Protein AF-A0A8C5WW15-F1 (afdb_monomer)

InterPro domains:
  IPR008197 WAP-type 'four-disulfide core' domain [PF00095] (28-71)
  IPR008197 WAP-type 'four-disulfide core' domain [PR00003] (25-34)
  IPR008197 WAP-type 'four-disulfide core' domain [PR00003] (46-53)
  IPR008197 WAP-type 'four-disulfide core' domain [PR00003] (53-62)
  IPR008197 WAP-type 'four-disulfide core' domain [PR00003] (63-71)
  IPR008197 WAP-type 'four-disulfide core' domain [PS51390] (25-72)
  IPR008197 WAP-type 'four-disulfide core' domain [SM00217] (28-72)
  IPR036645 Elafin-like superfamily [G3DSA:4.10.75.10] (21-72)
  IPR036645 Elafin-like superfamily [SSF57256] (26-71)

Structure (mmCIF, N/CA/C/O backbone):
data_AF-A0A8C5WW15-F1
#
_entry.id   AF-A0A8C5WW15-F1
#
loop_
_atom_site.group_PDB
_atom_site.id
_atom_site.type_symbol
_atom_site.label_atom_id
_atom_site.label_alt_id
_atom_site.label_comp_id
_atom_site.label_asym_id
_atom_site.label_entity_id
_atom_site.label_seq_id
_atom_site.pdbx_PDB_ins_code
_atom_site.Cartn_x
_atom_site.Cartn_y
_atom_site.Cartn_z
_atom_site.occupancy
_atom_site.B_iso_or_equiv
_atom_site.auth_seq_id
_atom_site.auth_comp_id
_atom_site.auth_asym_id
_atom_site.auth_atom_id
_atom_site.pdbx_PDB_model_num
ATOM 1 N N . LEU A 1 1 ? 29.038 -13.658 57.189 1.00 36.75 1 LEU A N 1
ATOM 2 C CA . LEU A 1 1 ? 30.427 -13.277 56.850 1.00 36.75 1 LEU A CA 1
ATOM 3 C C . LEU A 1 1 ? 30.377 -11.918 56.125 1.00 36.75 1 LEU A C 1
ATOM 5 O O . LEU A 1 1 ? 29.884 -11.909 55.013 1.00 36.75 1 LEU A O 1
ATOM 9 N N . LYS A 1 2 ? 30.802 -10.825 56.804 1.00 33.16 2 LYS A N 1
ATOM 10 C CA . LYS A 1 2 ? 30.971 -9.386 56.395 1.00 33.16 2 LYS A CA 1
ATOM 11 C C . LYS A 1 2 ? 29.762 -8.634 55.765 1.00 33.16 2 LYS A C 1
ATOM 13 O O . LYS A 1 2 ? 29.236 -9.072 54.760 1.00 33.16 2 LYS A O 1
ATOM 18 N N . ARG A 1 3 ? 29.144 -7.629 56.433 1.00 38.84 3 ARG A N 1
ATOM 19 C CA . ARG A 1 3 ? 29.477 -6.167 56.588 1.00 38.84 3 ARG A CA 1
ATOM 20 C C . ARG 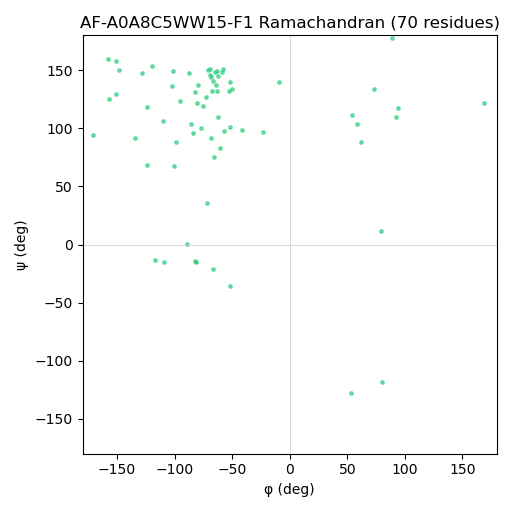A 1 3 ? 29.566 -5.434 55.228 1.00 38.84 3 ARG A C 1
ATOM 22 O O . ARG A 1 3 ? 30.423 -5.816 54.449 1.00 38.84 3 ARG A O 1
ATOM 29 N N . LYS A 1 4 ? 28.568 -4.630 54.812 1.00 45.31 4 LYS A N 1
ATOM 30 C CA . LYS A 1 4 ? 28.240 -3.196 55.083 1.00 45.31 4 LYS A CA 1
ATOM 31 C C . LYS A 1 4 ? 29.182 -2.197 54.371 1.00 45.31 4 LYS A C 1
ATOM 33 O O . LYS A 1 4 ? 30.390 -2.369 54.437 1.00 45.31 4 LYS A O 1
ATOM 38 N N . ASP A 1 5 ? 28.549 -1.187 53.758 1.00 48.06 5 ASP A N 1
ATOM 39 C CA . ASP A 1 5 ? 29.063 0.086 53.206 1.00 48.06 5 ASP A CA 1
ATOM 40 C C . ASP A 1 5 ? 29.471 0.104 51.713 1.00 48.06 5 ASP A C 1
ATOM 42 O O . ASP A 1 5 ? 30.486 -0.455 51.313 1.00 48.06 5 ASP A O 1
ATOM 46 N N . GLY A 1 6 ? 28.686 0.804 50.878 1.00 39.72 6 GLY A N 1
ATOM 47 C CA . GLY A 1 6 ? 29.057 1.114 49.491 1.00 39.72 6 GLY A CA 1
ATOM 48 C C . GLY A 1 6 ? 27.906 1.685 48.656 1.00 39.72 6 GLY A C 1
ATOM 49 O O . GLY A 1 6 ? 26.858 1.069 48.536 1.00 39.72 6 GLY A O 1
ATOM 50 N N . ILE A 1 7 ? 28.108 2.880 48.116 1.00 50.97 7 ILE A N 1
ATOM 51 C CA . ILE A 1 7 ? 27.154 3.793 47.471 1.00 50.97 7 ILE A CA 1
ATOM 52 C C . ILE A 1 7 ? 26.397 3.237 46.229 1.00 50.97 7 ILE A C 1
ATOM 54 O O . ILE A 1 7 ? 26.933 2.467 45.442 1.00 50.97 7 ILE A O 1
ATOM 58 N N . SER A 1 8 ? 25.157 3.727 46.080 1.00 48.78 8 SER A N 1
ATOM 59 C CA . SER A 1 8 ? 24.275 3.894 44.901 1.00 48.78 8 SER A CA 1
ATOM 60 C C . SER A 1 8 ? 24.826 3.663 43.479 1.00 48.78 8 SER A C 1
ATOM 62 O O . SER A 1 8 ? 25.873 4.202 43.133 1.00 48.78 8 SER A O 1
ATOM 64 N N . LEU A 1 9 ? 24.009 3.018 42.627 1.00 42.59 9 LEU A N 1
ATOM 65 C CA . LEU A 1 9 ? 23.423 3.588 41.392 1.00 42.59 9 LEU A CA 1
ATOM 66 C C . LEU A 1 9 ? 22.372 2.607 40.831 1.00 42.59 9 LEU A C 1
ATOM 68 O O . LEU A 1 9 ? 22.687 1.662 40.113 1.00 42.59 9 LEU A O 1
ATOM 72 N N . ALA A 1 10 ? 21.106 2.818 41.188 1.00 51.03 10 ALA A N 1
ATOM 73 C CA . ALA A 1 10 ? 19.981 2.140 40.551 1.00 51.03 10 ALA A CA 1
ATOM 74 C C . ALA A 1 10 ? 19.766 2.707 39.143 1.00 51.03 10 ALA A C 1
ATOM 76 O O . ALA A 1 10 ? 19.564 3.911 39.051 1.00 51.03 10 ALA A O 1
ATOM 77 N N . LEU A 1 11 ? 19.724 1.873 38.095 1.00 45.25 11 LEU A N 1
ATOM 78 C CA . LEU A 1 11 ? 18.963 2.139 36.865 1.00 45.25 11 LEU A CA 1
ATOM 79 C C . LEU A 1 11 ? 18.622 0.840 36.113 1.00 45.25 11 LEU A C 1
ATOM 81 O O . LEU A 1 11 ? 19.513 0.113 35.688 1.00 45.25 11 LEU A O 1
ATOM 85 N N . GLY A 1 12 ? 17.324 0.658 35.850 1.00 51.88 12 GLY A N 1
ATOM 86 C CA . GLY A 1 12 ? 16.808 -0.028 34.659 1.00 51.88 12 GLY A CA 1
ATOM 87 C C . GLY A 1 12 ? 16.512 -1.519 34.849 1.00 51.88 12 GLY A C 1
ATOM 88 O O . GLY A 1 12 ? 17.417 -2.303 35.068 1.00 51.88 12 GLY A O 1
ATOM 89 N N . VAL A 1 13 ? 15.286 -2.020 34.727 1.00 44.03 13 VA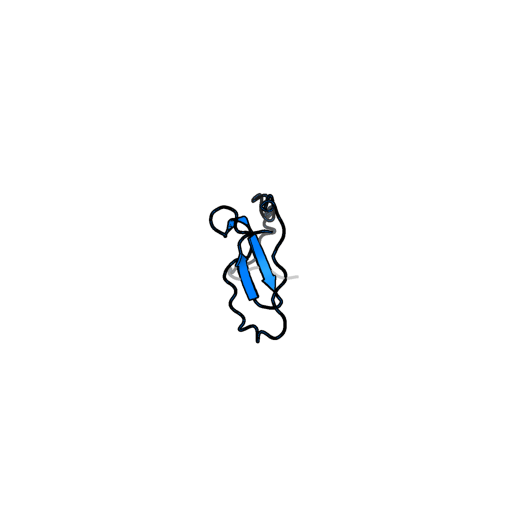L A N 1
ATOM 90 C CA . VAL A 1 13 ? 14.096 -1.496 34.049 1.00 44.03 13 VAL A CA 1
ATOM 91 C C . VAL A 1 13 ? 12.876 -2.043 34.790 1.00 44.03 13 VAL A C 1
ATOM 93 O O . VAL A 1 13 ? 12.781 -3.238 35.058 1.00 44.03 13 VAL A O 1
ATOM 96 N N . GLN A 1 14 ? 11.962 -1.144 35.145 1.00 50.50 14 GLN A N 1
ATOM 97 C CA . GLN A 1 14 ? 10.640 -1.473 35.665 1.00 50.50 14 GLN A CA 1
ATOM 98 C C . GLN A 1 14 ? 9.945 -2.446 34.704 1.00 50.50 14 GLN A C 1
ATOM 100 O O . GLN A 1 14 ? 9.886 -2.163 33.507 1.00 50.50 14 GLN A O 1
ATOM 105 N N . LEU A 1 15 ? 9.371 -3.543 35.216 1.00 53.12 15 LEU A N 1
ATOM 106 C CA . LEU A 1 15 ? 8.301 -4.270 34.523 1.00 53.12 15 LEU A CA 1
ATOM 107 C C . LEU A 1 15 ? 7.133 -3.289 34.345 1.00 53.12 15 LEU A C 1
ATOM 109 O O . LEU A 1 15 ? 6.239 -3.186 35.180 1.00 53.12 15 LEU A O 1
ATOM 113 N N . GLN A 1 16 ? 7.213 -2.472 33.299 1.00 44.00 16 GLN A N 1
ATOM 114 C CA . GLN A 1 16 ? 6.151 -1.580 32.891 1.00 44.00 16 GLN A CA 1
ATOM 115 C C . GLN A 1 16 ? 5.115 -2.433 32.177 1.00 44.00 16 GLN A C 1
ATOM 117 O O . GLN A 1 16 ? 5.255 -2.754 31.000 1.00 44.00 16 GLN A O 1
ATOM 122 N N . GLU A 1 17 ? 4.062 -2.759 32.922 1.00 63.19 17 GLU A N 1
ATOM 123 C CA . GLU A 1 17 ? 2.714 -2.977 32.413 1.00 63.19 17 GLU A CA 1
ATOM 124 C C . GLU A 1 17 ? 2.434 -1.883 31.366 1.00 63.19 17 GLU A C 1
ATOM 126 O O . GLU A 1 17 ? 2.183 -0.726 31.700 1.00 63.19 17 GLU A O 1
ATOM 131 N N . ASN A 1 18 ? 2.580 -2.190 30.082 1.00 50.84 18 ASN A N 1
ATOM 132 C CA . ASN A 1 18 ? 2.165 -1.298 29.010 1.00 50.84 18 ASN A CA 1
ATOM 133 C C . ASN A 1 18 ? 1.409 -2.141 27.999 1.00 50.84 18 ASN A C 1
ATOM 135 O O . ASN A 1 18 ? 1.979 -2.752 27.096 1.00 50.84 18 ASN A O 1
ATOM 139 N N . LEU A 1 19 ? 0.095 -2.178 28.226 1.00 49.41 19 LEU A N 1
ATOM 140 C CA . LEU A 1 19 ? -0.947 -2.326 27.223 1.00 49.41 19 LEU A CA 1
ATOM 141 C C . LEU A 1 19 ? -0.414 -1.857 25.870 1.00 49.41 19 LEU A C 1
ATOM 143 O O . LEU A 1 19 ? -0.343 -0.658 25.600 1.00 49.41 19 LEU A O 1
ATOM 147 N N . SER A 1 20 ? 0.047 -2.811 25.065 1.00 47.25 20 SER A N 1
ATOM 148 C CA . SER A 1 20 ? 0.613 -2.525 23.759 1.00 47.25 20 SER A CA 1
ATOM 149 C C . SER A 1 20 ? -0.532 -2.042 22.884 1.00 47.25 20 SER A C 1
ATOM 151 O O . SER A 1 20 ? -1.249 -2.827 22.278 1.00 47.25 20 SER A O 1
ATOM 153 N N . SER A 1 21 ? -0.708 -0.724 22.894 1.00 53.78 21 SER A N 1
ATOM 154 C CA . SER A 1 21 ? -1.624 0.038 22.071 1.00 53.78 21 SER A CA 1
ATOM 155 C C . SER A 1 21 ? -3.104 -0.306 22.266 1.00 53.78 21 SER A C 1
ATOM 157 O O . SER A 1 21 ? -3.723 -1.010 21.474 1.00 53.78 21 SER A O 1
ATOM 159 N N . LEU A 1 22 ? -3.738 0.373 23.224 1.00 46.41 22 LEU A N 1
ATOM 160 C CA . LEU A 1 22 ? -5.167 0.697 23.138 1.00 46.41 22 LEU A CA 1
ATOM 161 C C . LEU A 1 22 ? -5.428 1.790 22.076 1.00 46.41 22 LEU A C 1
ATOM 163 O O . LEU A 1 22 ? -6.279 2.653 22.243 1.00 46.41 22 LEU A O 1
ATOM 167 N N . GLY A 1 23 ? -4.680 1.779 20.977 1.00 46.56 23 GLY A N 1
ATOM 168 C CA . GLY A 1 23 ? -5.114 2.335 19.714 1.00 46.56 23 GLY A CA 1
ATOM 169 C C . GLY A 1 23 ? -5.600 1.150 18.912 1.00 46.56 23 GLY A C 1
ATOM 170 O O . GLY A 1 23 ? -4.805 0.535 18.208 1.00 46.56 23 GLY A O 1
ATOM 171 N N . SER A 1 24 ? -6.880 0.800 19.060 1.00 38.75 24 SER A N 1
ATOM 172 C CA . SER A 1 24 ? -7.522 -0.118 18.128 1.00 38.75 24 SER A CA 1
ATOM 173 C C . SER A 1 24 ? -7.275 0.431 16.727 1.00 38.75 24 SER A C 1
ATOM 175 O O . SER A 1 24 ? -7.934 1.374 16.294 1.00 38.75 24 SER A O 1
ATOM 177 N N . SER A 1 25 ? -6.308 -0.145 16.014 1.00 49.72 25 SER A N 1
ATOM 178 C CA . SER A 1 25 ? -6.270 -0.111 14.566 1.00 49.72 25 SER A CA 1
ATOM 179 C C . SER A 1 25 ? -7.478 -0.914 14.113 1.00 49.72 25 SER A C 1
ATOM 181 O O . SER A 1 25 ? -7.368 -2.068 13.704 1.00 49.72 25 SER A O 1
ATOM 183 N N . VAL A 1 26 ? -8.657 -0.307 14.230 1.00 58.00 26 VAL A N 1
ATOM 184 C CA . VAL A 1 26 ? -9.749 -0.606 13.324 1.00 58.00 26 VAL A CA 1
ATOM 185 C C . VAL A 1 26 ? -9.147 -0.309 11.962 1.00 58.00 26 VAL A C 1
ATOM 187 O O . VAL A 1 26 ? -8.965 0.852 11.593 1.00 58.00 26 VAL A O 1
ATOM 190 N N . GLY A 1 27 ? -8.676 -1.362 11.290 1.00 75.12 27 GLY A N 1
ATOM 191 C CA . GLY A 1 27 ? -8.134 -1.244 9.948 1.00 75.12 27 GLY A CA 1
ATOM 192 C C . GLY A 1 27 ? -9.147 -0.475 9.114 1.00 75.12 27 GLY A C 1
ATOM 193 O O . GLY A 1 27 ? -10.351 -0.730 9.204 1.00 75.12 27 GLY A O 1
ATOM 194 N N . LYS A 1 28 ? -8.682 0.508 8.346 1.00 86.31 28 LYS A N 1
ATOM 195 C CA . LYS A 1 28 ? -9.593 1.243 7.471 1.00 86.31 28 LYS A CA 1
ATOM 196 C C . LYS A 1 28 ? -10.180 0.267 6.458 1.00 86.31 28 LYS A C 1
ATOM 198 O O . LYS A 1 28 ? -9.505 -0.678 6.041 1.00 86.31 28 LYS A O 1
ATOM 203 N N . ALA A 1 29 ? -11.439 0.482 6.091 1.00 89.75 29 ALA A N 1
ATOM 204 C CA . ALA A 1 29 ? -12.133 -0.385 5.150 1.00 89.75 29 ALA A CA 1
ATOM 205 C C . ALA A 1 29 ? -11.399 -0.463 3.796 1.00 89.75 29 ALA A C 1
ATOM 207 O O . ALA A 1 29 ? -10.726 0.484 3.383 1.00 89.75 29 ALA A O 1
ATOM 208 N N . GLY A 1 30 ? -11.558 -1.598 3.113 1.00 90.12 30 GLY A N 1
ATOM 209 C CA . GLY A 1 30 ? -10.930 -1.881 1.821 1.00 90.12 30 GLY A CA 1
ATOM 210 C C . GLY A 1 30 ? -9.548 -2.529 1.930 1.00 90.12 30 GLY A C 1
ATOM 211 O O . GLY A 1 30 ? -9.024 -2.768 3.023 1.00 90.12 30 GLY A O 1
ATOM 212 N N . VAL A 1 31 ? -8.965 -2.853 0.776 1.00 91.69 31 VAL A N 1
ATOM 213 C CA . VAL A 1 31 ? -7.698 -3.601 0.680 1.00 91.69 31 VAL A CA 1
ATOM 214 C C . VAL A 1 31 ? -6.616 -2.798 -0.032 1.00 91.69 31 VAL A C 1
ATOM 216 O O . VAL A 1 31 ? -6.900 -1.922 -0.847 1.00 91.69 31 VAL A O 1
ATOM 219 N N . CYS A 1 32 ? -5.353 -3.091 0.278 1.00 93.19 32 CYS A N 1
ATOM 220 C CA . CYS A 1 32 ? -4.227 -2.454 -0.399 1.00 93.19 32 CYS A CA 1
ATOM 221 C C . CYS A 1 32 ? -4.196 -2.823 -1.892 1.00 93.19 32 CYS A C 1
ATOM 223 O O . CYS A 1 32 ? -4.398 -3.993 -2.237 1.00 93.19 32 CYS A O 1
ATOM 225 N N . PRO A 1 33 ? -3.936 -1.860 -2.794 1.00 91.31 33 PRO A N 1
ATOM 226 C CA . PRO A 1 33 ? -3.800 -2.160 -4.210 1.00 91.31 33 PRO A CA 1
ATOM 227 C C . PRO A 1 33 ? -2.603 -3.083 -4.481 1.00 91.31 33 PRO A C 1
ATOM 229 O O . PRO A 1 33 ? -1.592 -3.049 -3.803 1.00 91.31 33 PRO A O 1
ATOM 232 N N . THR A 1 34 ? -2.679 -3.917 -5.511 1.00 88.88 34 THR A N 1
ATOM 233 C CA . THR A 1 34 ? -1.520 -4.712 -5.949 1.00 88.88 34 THR A CA 1
ATOM 234 C C . THR A 1 34 ? -0.443 -3.786 -6.527 1.00 88.88 34 THR A C 1
ATOM 236 O O . THR A 1 34 ? -0.785 -2.943 -7.365 1.00 88.88 34 THR A O 1
ATOM 239 N N . PRO A 1 35 ? 0.838 -3.922 -6.137 1.00 79.25 35 PRO A N 1
ATOM 240 C CA . PRO A 1 35 ? 1.903 -3.126 -6.727 1.00 79.25 35 PRO A CA 1
ATOM 241 C C . PRO A 1 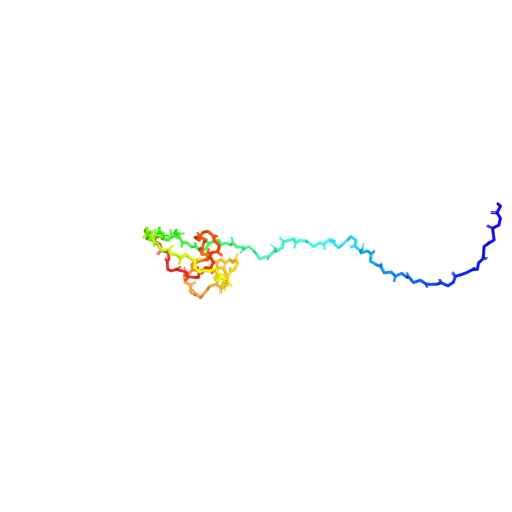35 ? 2.126 -3.546 -8.191 1.00 79.25 35 PRO A C 1
ATOM 243 O O . PRO A 1 35 ? 2.017 -4.731 -8.516 1.00 79.25 35 PRO A O 1
ATOM 246 N N . PRO A 1 36 ? 2.444 -2.607 -9.096 1.00 76.19 36 PRO A N 1
ATOM 247 C CA . PRO A 1 36 ? 2.772 -2.943 -10.475 1.00 76.19 36 PRO A CA 1
ATOM 248 C C . PRO A 1 36 ? 4.120 -3.683 -10.558 1.00 76.19 36 PRO A C 1
ATOM 250 O O . PRO A 1 36 ? 5.035 -3.383 -9.783 1.00 76.19 36 PRO A O 1
ATOM 253 N N . PRO A 1 37 ? 4.267 -4.629 -11.501 1.00 78.25 37 PRO A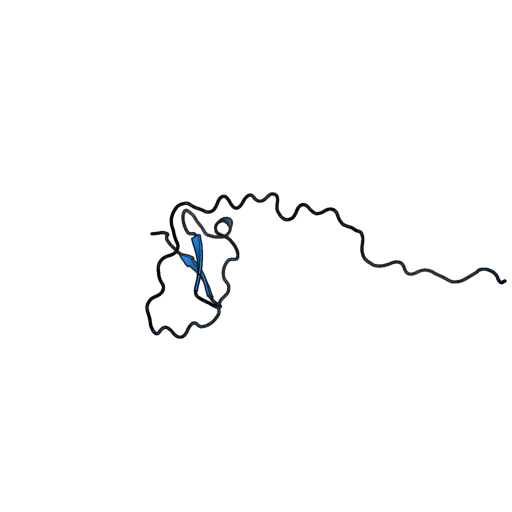 N 1
ATOM 254 C CA . PRO A 1 37 ? 5.485 -5.417 -11.650 1.00 78.25 37 PRO A CA 1
ATOM 255 C C . PRO A 1 37 ? 6.684 -4.547 -12.056 1.00 78.25 37 PRO A C 1
ATOM 257 O O . PRO A 1 37 ? 6.538 -3.559 -12.773 1.00 78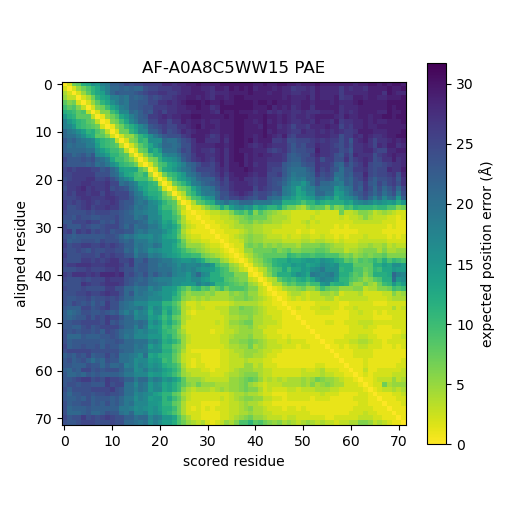.25 37 PRO A O 1
ATOM 260 N N . GLY A 1 38 ? 7.886 -4.933 -11.617 1.00 70.19 38 GLY A N 1
ATOM 261 C CA . GLY A 1 38 ? 9.147 -4.368 -12.118 1.00 70.19 38 GLY A CA 1
ATOM 262 C C . GLY A 1 38 ? 9.564 -3.003 -11.558 1.00 70.19 38 GLY A C 1
ATOM 263 O O . GLY A 1 38 ? 10.497 -2.402 -12.085 1.00 70.19 38 GLY A O 1
ATOM 264 N N . ARG A 1 39 ? 8.929 -2.488 -10.497 1.00 65.62 39 ARG A N 1
ATOM 265 C CA . ARG A 1 39 ? 9.436 -1.283 -9.818 1.00 65.62 39 ARG A CA 1
ATOM 266 C C . ARG A 1 39 ? 10.571 -1.644 -8.863 1.00 65.62 39 ARG A C 1
ATOM 268 O O . ARG A 1 39 ? 10.366 -2.413 -7.929 1.00 65.62 39 ARG A O 1
ATOM 275 N N . ALA A 1 40 ? 11.743 -1.043 -9.066 1.00 61.69 40 ALA A N 1
ATOM 276 C CA . ALA A 1 40 ? 12.771 -0.974 -8.035 1.00 61.69 40 ALA A CA 1
ATOM 277 C C . ALA A 1 40 ? 12.199 -0.174 -6.860 1.00 61.69 40 ALA A C 1
ATOM 279 O O . ALA A 1 40 ? 11.935 1.025 -6.976 1.00 61.69 40 ALA A O 1
ATOM 280 N N . ILE A 1 41 ? 11.929 -0.856 -5.750 1.00 65.50 41 ILE A N 1
ATOM 281 C CA . ILE A 1 41 ? 11.365 -0.214 -4.572 1.00 65.50 41 ILE A CA 1
ATOM 282 C C . ILE A 1 41 ? 12.526 0.396 -3.796 1.00 65.50 41 ILE A C 1
ATOM 284 O O . ILE A 1 41 ? 13.211 -0.269 -3.025 1.00 65.50 41 ILE A O 1
ATOM 288 N N . ILE A 1 42 ? 12.755 1.687 -4.033 1.00 73.69 42 ILE A N 1
ATOM 289 C CA . ILE A 1 42 ? 13.412 2.552 -3.050 1.00 73.69 42 ILE A CA 1
ATOM 290 C C . ILE A 1 42 ? 12.640 2.354 -1.736 1.00 73.69 42 ILE A C 1
ATOM 292 O O . ILE A 1 42 ? 11.417 2.234 -1.795 1.00 73.69 42 ILE A O 1
ATOM 296 N N . CYS A 1 43 ? 13.309 2.290 -0.582 1.00 76.00 43 CYS A N 1
ATOM 297 C CA . CYS A 1 43 ? 12.686 1.911 0.696 1.00 76.00 43 CYS A CA 1
ATOM 298 C C . CYS A 1 43 ? 12.338 3.109 1.610 1.00 76.00 43 CYS A C 1
ATOM 300 O O . CYS A 1 43 ? 12.957 3.249 2.666 1.00 76.00 43 CYS A O 1
ATOM 302 N N . PRO A 1 44 ? 11.380 3.996 1.278 1.00 78.94 44 PRO A N 1
ATOM 303 C CA . PRO A 1 44 ? 10.839 4.917 2.256 1.00 78.94 44 PRO A CA 1
ATOM 304 C C . PRO A 1 44 ? 9.799 4.216 3.140 1.00 78.94 44 PRO A C 1
ATOM 306 O O . PRO A 1 44 ? 8.929 3.484 2.667 1.00 78.94 44 PRO A O 1
ATOM 309 N N . VAL A 1 45 ? 9.862 4.496 4.436 1.00 86.75 45 VAL A N 1
ATOM 310 C CA . VAL A 1 45 ? 8.846 4.105 5.417 1.00 86.75 45 VAL A CA 1
ATOM 311 C C . VAL A 1 45 ? 8.147 5.383 5.860 1.00 86.75 45 VAL A C 1
ATOM 313 O O . VAL A 1 45 ? 8.738 6.196 6.562 1.00 86.75 45 VAL A O 1
ATOM 316 N N . MET A 1 46 ? 6.914 5.590 5.397 1.00 89.50 46 MET A N 1
ATOM 317 C CA . MET A 1 46 ? 6.161 6.837 5.606 1.00 89.50 46 MET A CA 1
ATOM 318 C C . MET A 1 46 ? 4.993 6.678 6.586 1.00 89.50 46 MET A C 1
ATOM 320 O O . MET A 1 46 ? 4.439 7.669 7.050 1.00 89.50 46 MET A O 1
ATOM 324 N N . CYS A 1 47 ? 4.603 5.441 6.887 1.00 93.00 47 CYS A N 1
ATOM 325 C CA . CYS A 1 47 ? 3.550 5.113 7.841 1.00 93.00 47 CYS A CA 1
ATOM 326 C C . CYS A 1 47 ? 3.822 3.738 8.468 1.00 93.00 47 CYS A C 1
ATOM 328 O O . CYS A 1 47 ? 4.525 2.918 7.882 1.00 93.00 47 CYS A O 1
ATOM 330 N N . GLY A 1 48 ? 3.249 3.478 9.643 1.00 90.12 48 GLY A N 1
ATOM 331 C CA . GLY A 1 48 ? 3.263 2.163 10.302 1.00 90.12 48 GLY A CA 1
ATOM 332 C C . GLY A 1 48 ? 1.879 1.531 10.483 1.00 90.12 48 GLY A C 1
ATOM 333 O O . GLY A 1 48 ? 1.779 0.350 10.797 1.00 90.12 48 GLY A O 1
ATOM 334 N N . SER A 1 49 ? 0.797 2.295 10.303 1.00 91.00 49 SER A N 1
ATOM 335 C CA . SER A 1 49 ? -0.576 1.794 10.421 1.00 91.00 49 SER A CA 1
ATOM 336 C C . SER A 1 49 ? -1.573 2.670 9.662 1.00 91.00 49 SER A C 1
ATOM 338 O O . SER A 1 49 ? -1.310 3.844 9.401 1.00 91.00 49 SER A O 1
ATOM 340 N N . ASP A 1 50 ? -2.742 2.109 9.337 1.00 92.25 50 ASP A N 1
ATOM 341 C CA . ASP A 1 50 ? -3.828 2.808 8.630 1.00 92.25 50 ASP A CA 1
ATOM 342 C C . ASP A 1 50 ? -4.214 4.140 9.292 1.00 92.25 50 ASP A C 1
ATOM 344 O O . ASP A 1 50 ? -4.522 5.109 8.601 1.00 92.25 50 ASP A O 1
ATOM 348 N N . GLY A 1 51 ? -4.167 4.210 10.627 1.00 91.75 51 GLY A N 1
ATOM 349 C CA . GLY A 1 51 ? -4.526 5.406 11.393 1.00 91.75 51 GLY A CA 1
ATOM 350 C C . GLY A 1 51 ? -3.584 6.596 11.189 1.00 91.75 51 GLY A C 1
ATOM 351 O O . GLY A 1 51 ? -3.990 7.729 11.419 1.00 91.75 51 GLY A O 1
ATOM 352 N N . GLN A 1 52 ? -2.355 6.359 10.724 1.00 93.31 52 GLN A N 1
ATOM 353 C CA . GLN A 1 52 ? -1.390 7.423 10.419 1.00 93.31 52 GLN A CA 1
ATOM 354 C C . GLN A 1 52 ? -1.638 8.061 9.048 1.00 93.31 52 GLN A C 1
ATOM 356 O O . GLN A 1 52 ? -1.104 9.125 8.746 1.00 93.3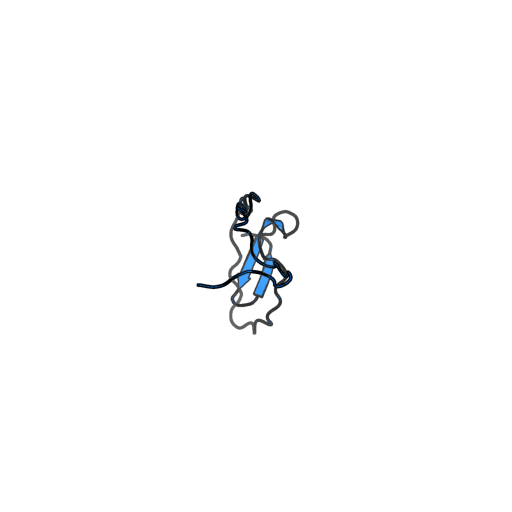1 52 GLN A O 1
ATOM 361 N N . CYS A 1 53 ? -2.443 7.413 8.210 1.00 93.69 53 CYS A N 1
ATOM 362 C CA . CYS A 1 53 ? -2.758 7.905 6.884 1.00 93.69 53 CYS A CA 1
ATOM 363 C C . CYS A 1 53 ? -3.964 8.856 6.917 1.00 93.69 53 CYS A C 1
ATOM 365 O O . CYS A 1 53 ? -4.889 8.654 7.709 1.00 93.69 53 CYS A O 1
ATOM 367 N N . PRO A 1 54 ? -4.024 9.869 6.044 1.00 93.94 54 PRO A N 1
ATOM 368 C CA . PRO A 1 54 ? -5.164 10.775 5.983 1.00 93.94 54 PRO A CA 1
ATOM 369 C C . PRO A 1 54 ? -6.412 10.086 5.405 1.00 93.94 54 PRO A C 1
ATOM 371 O O . PRO A 1 54 ? -6.332 9.165 4.589 1.00 93.94 54 PRO A O 1
ATOM 374 N N . GLY A 1 55 ? -7.596 10.531 5.830 1.00 94.06 55 GLY A N 1
ATOM 375 C CA . GLY A 1 55 ? -8.878 10.091 5.267 1.00 94.06 55 GLY A CA 1
ATOM 376 C C . GLY A 1 55 ? -9.056 8.568 5.256 1.00 94.06 55 GLY A C 1
ATOM 377 O O . GLY A 1 55 ? -8.862 7.907 6.275 1.00 94.06 55 GLY A O 1
ATOM 378 N N . LYS A 1 56 ? -9.397 8.005 4.090 1.00 93.25 56 LYS A N 1
ATOM 379 C CA . LYS A 1 56 ? -9.625 6.560 3.896 1.00 93.25 56 LYS A CA 1
ATOM 380 C C . LYS A 1 56 ? -8.377 5.754 3.525 1.00 93.25 56 LYS A C 1
ATOM 382 O O . LYS A 1 56 ? -8.472 4.545 3.342 1.00 93.25 56 LYS A O 1
ATOM 387 N N . GLN A 1 57 ? -7.220 6.404 3.419 1.00 94.69 57 GLN A N 1
ATOM 388 C CA . GLN A 1 57 ? -5.991 5.754 2.971 1.00 94.69 57 GLN A CA 1
ATOM 389 C C . GLN A 1 57 ? -5.495 4.718 3.964 1.00 94.69 57 GLN A C 1
ATOM 391 O O . GLN A 1 57 ? -5.509 4.968 5.169 1.00 94.69 57 GLN A O 1
ATOM 396 N N . LYS A 1 58 ? -5.000 3.597 3.447 1.00 94.06 58 LYS A N 1
ATOM 397 C CA . LYS A 1 58 ? -4.408 2.504 4.220 1.00 94.06 58 LYS A CA 1
ATOM 398 C C . LYS A 1 58 ? -2.891 2.564 4.159 1.00 94.06 58 LYS A C 1
ATOM 400 O O . LYS A 1 58 ? -2.336 2.988 3.147 1.00 94.06 58 LYS A O 1
ATOM 405 N N . CYS A 1 59 ? -2.230 2.114 5.218 1.00 94.62 59 CYS A N 1
ATOM 406 C CA . CYS A 1 59 ? -0.783 1.984 5.229 1.00 94.62 59 CYS A CA 1
ATOM 407 C C . CYS A 1 59 ? -0.397 0.632 4.628 1.00 94.62 59 CYS A C 1
ATOM 409 O O . CYS A 1 59 ? -0.570 -0.415 5.250 1.00 94.62 59 CYS A O 1
ATOM 411 N N . CYS A 1 60 ? 0.083 0.655 3.388 1.00 92.25 60 CYS A N 1
ATOM 412 C CA . CYS A 1 60 ? 0.325 -0.549 2.606 1.00 92.25 60 CYS A CA 1
ATOM 413 C C . CYS A 1 60 ? 1.804 -0.922 2.575 1.00 92.25 60 CYS A C 1
ATOM 415 O O . CYS A 1 60 ? 2.659 -0.063 2.348 1.00 92.25 60 CYS A O 1
ATOM 417 N N . ASN A 1 61 ? 2.077 -2.217 2.750 1.00 88.56 61 ASN A N 1
ATOM 418 C CA . ASN A 1 61 ? 3.404 -2.803 2.623 1.00 88.56 61 ASN A CA 1
ATOM 419 C C . ASN A 1 61 ? 3.603 -3.367 1.208 1.00 88.56 61 ASN A C 1
ATOM 421 O O . ASN A 1 61 ? 2.857 -4.245 0.773 1.00 88.56 61 ASN A O 1
ATOM 425 N N . TYR A 1 62 ? 4.642 -2.894 0.522 1.00 85.31 62 TYR A N 1
ATOM 426 C CA . TYR A 1 62 ? 5.128 -3.491 -0.723 1.00 85.31 62 TYR A CA 1
ATOM 427 C C . TYR A 1 62 ? 6.611 -3.829 -0.564 1.00 85.31 62 TYR A C 1
ATOM 429 O O . TYR A 1 62 ? 7.485 -3.175 -1.129 1.00 85.31 62 TYR A O 1
ATOM 437 N N . GLY A 1 63 ? 6.908 -4.814 0.284 1.00 83.12 63 GLY A N 1
ATOM 438 C CA . GLY A 1 63 ? 8.277 -5.156 0.665 1.00 83.12 63 GLY A CA 1
ATOM 439 C C . GLY A 1 63 ? 8.806 -4.211 1.746 1.00 83.12 63 GLY A C 1
ATOM 440 O O . GLY A 1 63 ? 8.266 -4.159 2.849 1.00 83.12 63 GLY A O 1
ATOM 441 N N . CYS A 1 64 ? 9.873 -3.463 1.451 1.00 83.50 64 CYS A N 1
ATOM 442 C CA . CYS A 1 64 ? 10.450 -2.493 2.393 1.00 83.50 64 CYS A CA 1
ATOM 443 C C . CYS A 1 64 ? 9.726 -1.132 2.410 1.00 83.50 64 CYS A C 1
ATOM 445 O O . CYS A 1 64 ? 9.951 -0.331 3.313 1.00 83.50 64 CYS A O 1
ATOM 447 N N . LEU A 1 65 ? 8.877 -0.856 1.415 1.00 85.19 65 LEU A N 1
ATOM 448 C CA . LEU A 1 65 ? 8.098 0.377 1.308 1.00 85.19 65 LEU A CA 1
ATOM 449 C C . LEU A 1 65 ? 6.840 0.298 2.171 1.00 85.19 65 LEU A C 1
ATOM 451 O O . LEU A 1 65 ? 6.067 -0.654 2.047 1.00 85.19 65 LEU A O 1
ATOM 455 N N . TRP A 1 66 ? 6.610 1.350 2.958 1.00 91.25 66 TRP A N 1
ATOM 456 C CA . TRP A 1 66 ? 5.360 1.582 3.681 1.00 91.25 66 TRP A CA 1
ATOM 457 C C . TRP A 1 66 ? 4.801 2.946 3.302 1.00 91.25 66 TRP A C 1
ATOM 459 O O . TRP A 1 66 ? 5.451 3.970 3.526 1.00 91.25 66 TRP A O 1
ATOM 469 N N . HIS A 1 67 ? 3.610 2.971 2.708 1.00 90.81 67 HIS A N 1
ATOM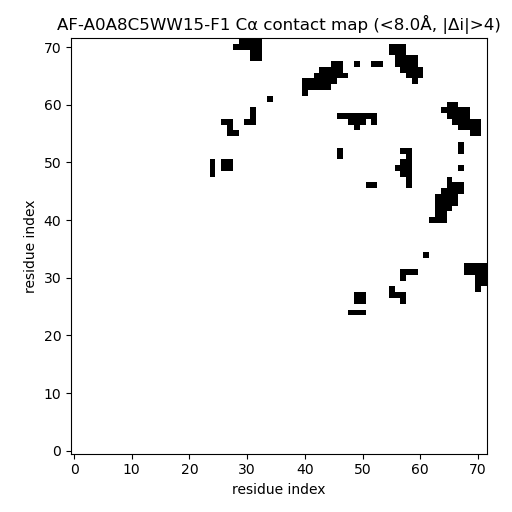 470 C CA . HIS A 1 67 ? 3.031 4.209 2.195 1.00 90.81 67 HIS A CA 1
ATOM 471 C C . HIS A 1 67 ? 1.507 4.223 2.278 1.00 90.81 67 HIS A C 1
ATOM 473 O O . HIS A 1 67 ? 0.855 3.185 2.158 1.00 90.81 67 HIS A O 1
ATOM 479 N N . CYS A 1 68 ? 0.953 5.422 2.442 1.00 93.81 68 CYS A N 1
ATOM 480 C CA . CYS A 1 68 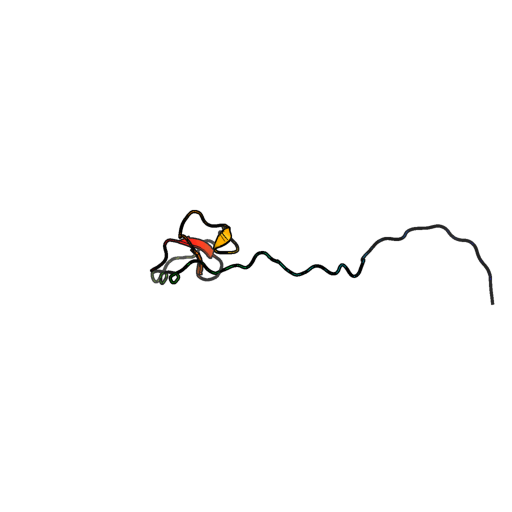? -0.482 5.648 2.457 1.00 93.81 68 CYS A CA 1
ATOM 481 C C . CYS A 1 68 ? -1.053 5.566 1.040 1.00 93.81 68 CYS A C 1
ATOM 483 O O . CYS A 1 68 ? -0.659 6.328 0.163 1.00 93.81 68 CYS A O 1
ATOM 485 N N . MET A 1 69 ? -1.971 4.631 0.810 1.00 92.56 69 MET A N 1
ATOM 486 C CA . MET A 1 69 ? -2.574 4.383 -0.499 1.00 92.56 69 MET A CA 1
ATOM 487 C C . MET A 1 69 ? -4.095 4.380 -0.402 1.00 92.56 69 MET A C 1
ATOM 489 O O . MET A 1 69 ? -4.664 3.952 0.605 1.00 92.56 69 MET A O 1
ATOM 493 N N . GLU A 1 70 ? -4.758 4.818 -1.470 1.00 95.19 70 GLU A N 1
ATOM 494 C CA . GLU A 1 70 ? -6.204 4.643 -1.595 1.00 95.19 70 GLU A CA 1
ATOM 495 C C . GLU A 1 70 ? -6.543 3.140 -1.645 1.00 95.19 70 GLU A C 1
ATOM 497 O O . GLU A 1 70 ? -5.895 2.393 -2.390 1.00 95.19 70 GLU A O 1
ATOM 502 N N . PRO A 1 71 ? -7.526 2.680 -0.855 1.00 92.12 71 PRO A N 1
ATOM 503 C CA . PRO A 1 71 ? -7.965 1.292 -0.888 1.00 92.12 71 PRO A CA 1
ATOM 504 C C . PRO A 1 71 ? -8.685 0.957 -2.202 1.00 92.12 71 PRO A C 1
ATOM 506 O O . PRO A 1 71 ? -9.319 1.826 -2.807 1.00 92.12 71 PRO A O 1
ATOM 509 N N . LYS A 1 72 ? -8.600 -0.313 -2.612 1.00 89.12 72 LYS A N 1
ATOM 510 C CA . LYS A 1 72 ? -9.496 -0.911 -3.612 1.00 89.12 72 LYS A CA 1
ATOM 511 C C . LYS A 1 72 ? -10.784 -1.403 -2.963 1.00 89.12 72 LYS A C 1
ATOM 513 O O . LYS A 1 72 ? -10.709 -1.866 -1.797 1.00 89.12 72 LYS A O 1
#

Or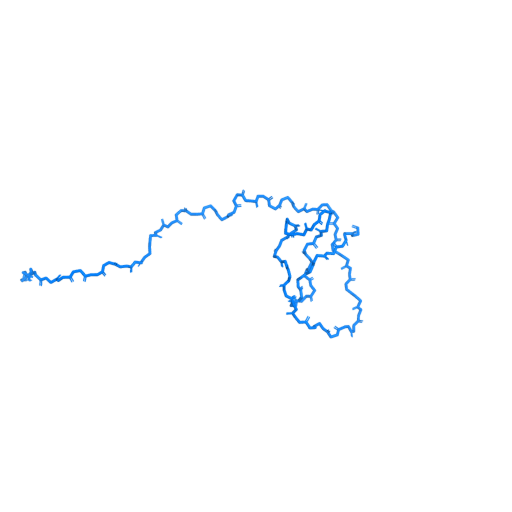ganism: Laticauda laticaudata (NCBI:txid8630)

Secondary structure (DSSP, 8-state):
-------------------S------PPSS-PPPPPTT------B--SSGGGSSTT-EEEEETTEEEEE---

Nearest PDB structures (foldseek):
  3ngg-assembly1_A  TM=9.214E-01  e=5.758E-04  Oxyuranus microlepidotus
  6atu-assembly19_G  TM=7.921E-01  e=2.317E-02  Homo sapiens
  6atu-assembly19_Q  TM=7.882E-01  e=2.664E-02  Homo sapiens
  6atu-assembly13_M  TM=7.913E-01  e=4.339E-02  Homo sapiens
  6atu-assembly6_F  TM=7.840E-01  e=5.735E-02  Homo sapiens

pLDDT: mean 72.34, std 20.49, range [33.16, 95.19]

Mean predicted aligned error: 14.34 Å

Foldseek 3Di:
DDDDDDDDDDDDDPPDPDPPDPPPCPPQDADDDDDDPDDPDDQDADDDFQVSEPDRWTFDDPDNHTDTDHHD

Radius of gyration: 22.66 Å; Cα contacts (8 Å, |Δi|>4): 93; chains: 1; bounding box: 43×24×69 Å

Sequence (72 aa):
LKRKDGISLALGVQLQENLSSLGSSVGKAGVCPTPPPGRAIICPVMCGSDGQCPGKQKCCNYGCLWHCMEPK

Solvent-accessible surface area (backbone atoms only — not comparable to full-atom values): 4999 Å² total; per-residue (Å²): 135,83,85,88,90,82,84,88,84,92,81,88,78,80,90,68,88,63,80,84,61,93,63,79,75,72,67,50,74,64,42,74,66,82,80,74,86,91,66,85,76,71,67,55,70,76,41,92,38,30,85,74,25,69,88,69,18,31,42,35,75,69,82,73,26,21,38,67,36,71,48,88